Protein AF-A0A7X8PT48-F1 (afdb_monomer_lite)

Secondary structure (DSSP, 8-state):
---HHHHHHHHHHHHHHHHHHHHHHHTTB-TTS-B--TTS-TTTTTTHHHHHHHHT-HHHHHHHHHHHHHHTB-TTS-B--SS-TT-TTTTT-HHHHHHHHHHHHHTT-HHHHHHHHHHHHHT--TT--

Radius of gyration: 17.09 Å; chains: 1; bounding box: 37×36×54 Å

Foldseek 3Di:
DDDPVRVVVVVVVVLVVLVVVLVVQCVQQDPQLQRADPPDFNLPCLQNLVSCVVNPNNVSSVSVLVCQLVPFADPQLFGCRHPDSPPPPPSLPLVSLVNNLVSCVVSVVCSNNVSSVNNSVVVQDPVRD

Sequence (129 aa):
MMNRAELKCKFEAGKQAIRKAVDFQLGFLGEDGSYIWDGYVSDAYHKQAYSWNLVGNNEEAHRLLTWIRDTRLRPDGSLILTDDPNDTVNNVDLYKHSWTCQGAHRLGRFDVSYPIYQFIKTCERPCGG

pLDDT: mean 93.63, std 5.88, range [73.69, 98.62]

Structure (mmCIF, N/CA/C/O backbone):
data_AF-A0A7X8PT48-F1
#
_entry.id   AF-A0A7X8PT48-F1
#
loop_
_atom_site.group_PDB
_atom_site.id
_atom_site.type_symbol
_atom_site.label_atom_id
_atom_site.label_alt_id
_atom_site.label_comp_id
_atom_site.label_asym_id
_atom_site.label_entity_id
_atom_site.label_seq_id
_atom_site.pdbx_PDB_ins_code
_atom_site.Cartn_x
_atom_site.Cartn_y
_atom_site.Cartn_z
_atom_site.occupancy
_atom_site.B_iso_or_equiv
_atom_site.auth_seq_id
_atom_site.auth_comp_id
_atom_site.auth_asym_id
_atom_site.auth_atom_id
_atom_site.pdbx_PDB_model_num
ATOM 1 N N . MET A 1 1 ? -4.945 0.772 40.389 1.00 79.94 1 MET A N 1
ATOM 2 C CA . MET A 1 1 ? -5.530 -0.126 39.367 1.00 79.94 1 MET A CA 1
ATOM 3 C C . MET A 1 1 ? -6.656 0.653 38.696 1.00 79.94 1 MET A C 1
ATOM 5 O O . MET A 1 1 ? -7.456 1.212 39.434 1.00 79.94 1 MET A O 1
ATOM 9 N N . MET A 1 2 ? -6.675 0.797 37.365 1.00 86.88 2 MET A N 1
ATOM 10 C CA . MET A 1 2 ? -7.737 1.563 36.683 1.00 86.88 2 MET A CA 1
ATOM 11 C C . MET A 1 2 ? -9.085 0.846 36.791 1.00 86.88 2 MET A C 1
ATOM 13 O O . MET A 1 2 ? -9.145 -0.377 36.645 1.00 86.88 2 MET A O 1
ATOM 17 N N . ASN A 1 3 ? -10.162 1.598 37.006 1.00 95.19 3 ASN A N 1
ATOM 18 C CA . ASN A 1 3 ? -11.509 1.036 37.059 1.00 95.19 3 ASN A CA 1
ATOM 19 C C . ASN A 1 3 ? -12.097 0.828 35.645 1.00 95.19 3 ASN A C 1
ATOM 21 O O . ASN A 1 3 ? -11.588 1.320 34.634 1.00 95.19 3 ASN A O 1
ATOM 25 N N . ARG A 1 4 ? -13.203 0.079 35.557 1.00 95.69 4 ARG A N 1
ATOM 26 C CA . ARG A 1 4 ? -13.831 -0.280 34.272 1.00 95.69 4 ARG A CA 1
ATOM 27 C C . ARG A 1 4 ? -14.295 0.938 33.462 1.00 95.69 4 ARG A C 1
ATOM 29 O O . ARG A 1 4 ? -14.264 0.883 32.234 1.00 95.69 4 ARG A O 1
ATOM 36 N N . ALA A 1 5 ? -14.746 2.007 34.117 1.00 95.25 5 ALA A N 1
ATOM 37 C CA . ALA A 1 5 ? -15.205 3.218 33.437 1.00 95.25 5 ALA A CA 1
ATOM 38 C C . ALA A 1 5 ? -14.024 4.003 32.844 1.00 95.25 5 ALA A C 1
ATOM 40 O O . ALA A 1 5 ? -14.080 4.410 31.684 1.00 95.25 5 ALA A O 1
ATOM 41 N N . GLU A 1 6 ? -12.924 4.118 33.589 1.00 95.56 6 GLU A N 1
ATOM 42 C CA . GLU A 1 6 ? -11.676 4.730 33.119 1.00 95.56 6 GLU A CA 1
ATOM 43 C C . GLU A 1 6 ? -11.099 3.984 31.911 1.00 95.56 6 GLU A C 1
ATOM 45 O O . GLU A 1 6 ? -10.704 4.612 30.929 1.00 95.56 6 GLU A O 1
ATOM 50 N N . LEU A 1 7 ? -11.099 2.645 31.943 1.00 96.38 7 LEU A N 1
ATOM 51 C CA . LEU A 1 7 ? -10.679 1.821 30.804 1.00 96.38 7 LEU A CA 1
ATOM 52 C C . LEU A 1 7 ? -11.532 2.097 29.561 1.00 96.38 7 LEU A C 1
ATOM 54 O O . LEU A 1 7 ? -10.982 2.333 28.487 1.00 96.38 7 LEU A O 1
ATOM 58 N N . LYS A 1 8 ? -12.864 2.117 29.700 1.00 96.69 8 LYS A N 1
ATOM 59 C CA . LYS A 1 8 ? -13.778 2.426 28.588 1.00 96.69 8 LYS A CA 1
ATOM 60 C C . LYS A 1 8 ? -13.506 3.807 27.990 1.00 96.69 8 LYS A C 1
ATOM 62 O O . LYS A 1 8 ? -13.415 3.919 26.773 1.00 96.69 8 LYS A O 1
ATOM 67 N N . CYS A 1 9 ? -13.331 4.827 28.830 1.00 97.19 9 CYS A N 1
ATOM 68 C CA . CYS A 1 9 ? -13.028 6.184 28.374 1.00 97.19 9 CYS A CA 1
ATOM 69 C C . CYS A 1 9 ? -11.727 6.229 27.554 1.00 97.19 9 CYS A C 1
ATOM 71 O O . CYS A 1 9 ? -11.710 6.771 26.450 1.00 97.19 9 CYS A O 1
ATOM 73 N N . LYS A 1 10 ? -10.658 5.572 28.031 1.00 96.25 10 LYS A N 1
ATOM 74 C CA . LYS A 1 10 ? -9.393 5.492 27.282 1.00 96.25 10 LYS A CA 1
ATOM 75 C C . LYS A 1 10 ? -9.529 4.738 25.958 1.00 96.25 10 LYS A C 1
ATOM 77 O O . LYS A 1 10 ? -8.928 5.159 24.973 1.00 96.25 10 LYS A O 1
ATOM 82 N N . PHE A 1 11 ? -10.316 3.661 25.906 1.00 96.31 11 PHE A N 1
ATOM 83 C CA . PHE A 1 11 ? -10.566 2.945 24.652 1.00 96.31 11 PHE A CA 1
ATOM 84 C C . PHE A 1 11 ? -11.304 3.808 23.627 1.00 96.31 11 PHE A C 1
ATOM 86 O O . PHE A 1 11 ? -10.918 3.818 22.460 1.00 96.31 11 PHE A O 1
ATOM 93 N N . GLU A 1 12 ? -12.326 4.555 24.044 1.00 96.75 12 GLU A N 1
ATOM 94 C CA . GLU A 1 12 ? -13.047 5.450 23.133 1.00 96.75 12 GLU A CA 1
ATOM 95 C C . GLU A 1 12 ? -12.168 6.610 22.653 1.00 96.75 12 GLU A C 1
ATOM 97 O O . GLU A 1 12 ? -12.135 6.888 21.454 1.00 96.75 12 GLU A O 1
ATOM 102 N N . ALA A 1 13 ? -11.365 7.209 23.538 1.00 96.88 13 ALA A N 1
ATOM 103 C CA . ALA A 1 13 ? -10.368 8.204 23.144 1.00 96.88 13 ALA A CA 1
ATOM 104 C C . ALA A 1 13 ? -9.358 7.637 22.127 1.00 96.88 13 ALA A C 1
ATOM 106 O O . ALA A 1 13 ? -9.040 8.293 21.135 1.00 96.88 13 ALA A O 1
ATOM 107 N N . GLY A 1 14 ? -8.903 6.394 22.318 1.00 96.62 14 GLY A N 1
ATOM 108 C CA . GLY A 1 14 ? -8.029 5.703 21.368 1.00 96.62 14 GLY A CA 1
ATOM 109 C C . GLY A 1 14 ? -8.677 5.509 19.995 1.00 96.62 14 GLY A C 1
ATOM 110 O O . GLY A 1 14 ? -8.060 5.819 18.978 1.00 96.62 14 GLY A O 1
ATOM 111 N N . LYS A 1 15 ? -9.942 5.071 19.944 1.00 94.94 15 LYS A N 1
ATOM 112 C CA . LYS A 1 15 ? -10.691 4.937 18.680 1.00 94.94 15 LYS A CA 1
ATOM 113 C C . LYS A 1 15 ? -10.849 6.276 17.959 1.00 94.94 15 LYS A C 1
ATOM 115 O O . LYS A 1 15 ? -10.711 6.327 16.739 1.00 94.94 15 LYS A O 1
ATOM 120 N N . GLN A 1 16 ? -11.132 7.350 18.695 1.00 96.19 16 GLN A N 1
ATOM 121 C CA . GLN A 1 16 ? -11.235 8.697 18.128 1.00 96.19 16 GLN A CA 1
ATOM 122 C C . GLN A 1 16 ? -9.894 9.179 17.568 1.00 96.19 16 GLN A C 1
ATOM 124 O O . GLN A 1 16 ? -9.858 9.720 16.466 1.00 96.19 16 GLN A O 1
ATOM 129 N N . ALA A 1 17 ? -8.791 8.938 18.281 1.00 97.06 17 ALA A N 1
ATOM 130 C CA . ALA A 1 17 ? -7.452 9.281 17.808 1.00 97.06 17 ALA A CA 1
ATOM 131 C C . ALA A 1 17 ? -7.076 8.511 16.531 1.00 97.06 17 ALA A C 1
ATOM 133 O O . ALA A 1 17 ? -6.556 9.110 15.593 1.00 97.06 17 ALA A O 1
ATOM 134 N N . ILE A 1 18 ? -7.392 7.212 16.471 1.00 95.81 18 ILE A N 1
ATOM 135 C CA . ILE A 1 18 ? -7.173 6.374 15.283 1.00 95.81 18 ILE A CA 1
ATOM 136 C C . ILE A 1 18 ? -7.956 6.915 14.082 1.00 95.81 18 ILE A C 1
ATOM 138 O O . ILE A 1 18 ? -7.374 7.096 13.017 1.00 95.81 18 ILE A O 1
ATOM 142 N N . ARG A 1 19 ? -9.248 7.224 14.258 1.00 95.00 19 ARG A N 1
ATOM 143 C CA . ARG A 1 19 ? -10.078 7.806 13.189 1.00 95.00 19 ARG A CA 1
ATOM 144 C C . ARG A 1 19 ? -9.513 9.133 12.703 1.00 95.00 19 ARG A C 1
ATOM 146 O O . ARG A 1 19 ? -9.250 9.272 11.521 1.00 95.00 19 ARG A O 1
ATOM 153 N N . LYS A 1 20 ? -9.190 10.042 13.627 1.00 96.25 20 LYS A N 1
ATOM 154 C CA . LYS A 1 20 ? -8.591 11.339 13.291 1.00 96.25 20 LYS A CA 1
ATOM 155 C C . LYS A 1 20 ? -7.287 11.197 12.496 1.00 96.25 20 LYS A C 1
ATOM 157 O O . LYS A 1 20 ? -7.027 12.002 11.608 1.00 96.25 20 LYS A O 1
ATOM 162 N N . ALA A 1 21 ? -6.460 10.203 12.820 1.00 95.38 21 ALA A N 1
ATOM 163 C CA . ALA A 1 21 ? -5.222 9.945 12.092 1.00 95.38 21 ALA A CA 1
ATOM 164 C C . ALA A 1 21 ? -5.484 9.456 10.659 1.00 95.38 21 ALA A C 1
ATOM 166 O O . ALA A 1 21 ? -4.802 9.907 9.742 1.00 95.38 21 ALA A O 1
ATOM 167 N N . VAL A 1 22 ? -6.470 8.576 10.460 1.00 95.75 22 VAL A N 1
ATOM 168 C CA . VAL A 1 22 ? -6.848 8.114 9.117 1.00 95.75 22 VAL A CA 1
ATOM 169 C C . VAL A 1 22 ? -7.518 9.225 8.316 1.00 95.75 22 VAL A C 1
ATOM 171 O O . VAL A 1 22 ? -7.135 9.428 7.172 1.00 95.75 22 VAL A O 1
ATOM 174 N N . ASP A 1 23 ? -8.412 10.012 8.913 1.00 95.00 23 ASP A N 1
ATOM 175 C CA . ASP A 1 23 ? -9.037 11.162 8.243 1.00 95.00 23 ASP A CA 1
ATOM 176 C C . ASP A 1 23 ? -7.979 12.167 7.760 1.00 95.00 23 ASP A C 1
ATOM 178 O O . ASP A 1 23 ? -8.054 12.678 6.644 1.00 95.00 23 ASP A O 1
ATOM 182 N N . PHE A 1 24 ? -6.945 12.411 8.575 1.00 93.62 24 PHE A N 1
ATOM 183 C CA . PHE A 1 24 ? -5.805 13.236 8.178 1.00 93.62 24 PHE A CA 1
ATOM 184 C C . PHE A 1 24 ? -5.044 12.636 6.988 1.00 93.62 24 PHE A C 1
ATOM 186 O O . PHE A 1 24 ? -4.726 13.362 6.054 1.00 93.62 24 PHE A O 1
ATOM 193 N N . GLN A 1 25 ? -4.772 11.327 6.999 1.00 93.44 25 GLN A N 1
ATOM 194 C CA . GLN A 1 25 ? -4.120 10.639 5.877 1.00 93.44 25 GLN A CA 1
ATOM 195 C C . GLN A 1 25 ? -4.968 10.737 4.605 1.00 93.44 25 GLN A C 1
ATOM 197 O O . GLN A 1 25 ? -4.461 11.118 3.557 1.00 93.44 25 GLN A O 1
ATOM 202 N N . LEU A 1 26 ? -6.268 10.458 4.690 1.00 94.12 26 LEU A N 1
ATOM 203 C CA . LEU A 1 26 ? -7.181 10.506 3.546 1.00 94.12 26 LEU A CA 1
ATOM 204 C C . LEU A 1 26 ? -7.277 11.897 2.911 1.00 94.12 26 LEU A C 1
ATOM 206 O O . LEU A 1 26 ? -7.540 11.989 1.717 1.00 94.12 26 LEU A O 1
ATOM 210 N N . GLY A 1 27 ? -6.982 12.964 3.659 1.00 92.94 27 GLY A N 1
ATOM 211 C CA . GLY A 1 27 ? -6.850 14.317 3.112 1.00 92.94 27 GLY A CA 1
ATOM 212 C C . GLY A 1 27 ? -5.770 14.473 2.030 1.00 92.94 27 GLY A C 1
ATOM 213 O O . GLY A 1 27 ? -5.802 15.459 1.300 1.00 92.94 27 GLY A O 1
ATOM 214 N N . PHE A 1 28 ? -4.847 13.514 1.897 1.00 92.00 28 PHE A N 1
ATOM 215 C CA . PHE A 1 28 ? -3.805 13.483 0.859 1.00 92.00 28 PHE A CA 1
ATOM 216 C C . PHE A 1 28 ? -4.096 12.489 -0.276 1.00 92.00 28 PHE A C 1
ATOM 218 O O . PHE A 1 28 ? -3.271 12.323 -1.174 1.00 92.00 28 PHE A O 1
ATOM 225 N N . LEU A 1 29 ? -5.239 11.797 -0.238 1.00 93.94 29 LEU A N 1
ATOM 226 C CA . LEU A 1 29 ? -5.657 10.907 -1.317 1.00 93.94 29 LEU A CA 1
ATOM 227 C C . LEU A 1 29 ? -6.289 11.731 -2.447 1.00 93.94 29 LEU A C 1
ATOM 229 O O . LEU A 1 29 ? -7.384 12.272 -2.298 1.00 93.94 29 LEU A O 1
ATOM 233 N N . GLY A 1 30 ? -5.614 11.784 -3.591 1.00 92.62 30 GLY A N 1
ATOM 234 C CA . GLY A 1 30 ? -6.121 12.382 -4.819 1.00 92.62 30 GLY A CA 1
ATOM 235 C C . GLY A 1 30 ? -7.337 11.641 -5.376 1.00 92.62 30 GLY A C 1
ATOM 236 O O . GLY A 1 30 ? -7.605 10.481 -5.050 1.00 92.62 30 GLY A O 1
ATOM 237 N N . GLU A 1 31 ? -8.097 12.305 -6.247 1.00 93.00 31 GLU A N 1
ATOM 238 C CA . GLU A 1 31 ? -9.302 11.737 -6.871 1.00 93.00 31 GLU A CA 1
ATOM 239 C C . GLU A 1 31 ? -9.002 10.469 -7.692 1.00 93.00 31 GLU A C 1
ATOM 241 O O . GLU A 1 31 ? -9.770 9.505 -7.657 1.00 93.00 31 GLU A O 1
ATOM 246 N N . ASP A 1 32 ? -7.835 10.407 -8.326 1.00 92.81 32 ASP A N 1
ATOM 247 C CA . ASP A 1 32 ? -7.334 9.261 -9.095 1.00 92.81 32 ASP A CA 1
ATOM 248 C C . ASP A 1 32 ? -6.763 8.124 -8.224 1.00 92.81 32 ASP A C 1
ATOM 250 O O . ASP A 1 32 ? -6.371 7.078 -8.739 1.00 92.81 32 ASP A O 1
ATOM 254 N N . GLY A 1 33 ? -6.731 8.302 -6.900 1.00 94.06 33 GLY A N 1
ATOM 255 C CA . GLY A 1 33 ? -6.114 7.365 -5.965 1.00 94.06 33 GLY A CA 1
ATOM 256 C C . GLY A 1 33 ? -4.625 7.614 -5.728 1.00 94.06 33 GLY A C 1
ATOM 257 O O . GLY A 1 33 ? -4.017 6.878 -4.948 1.00 94.06 33 GLY A O 1
ATOM 258 N N . SER A 1 34 ? -4.037 8.639 -6.352 1.00 91.94 34 SER A N 1
ATOM 259 C CA . SER A 1 34 ? -2.681 9.069 -6.025 1.00 91.94 34 SER A CA 1
ATOM 260 C C . SER A 1 34 ? -2.583 9.476 -4.562 1.00 91.94 34 SER A C 1
ATOM 262 O O . SER A 1 34 ? -3.503 10.047 -3.984 1.00 91.94 34 SER A O 1
ATOM 264 N N . TYR A 1 35 ? -1.457 9.159 -3.939 1.00 88.06 35 TYR A N 1
ATOM 265 C CA . TYR A 1 35 ? -1.165 9.607 -2.586 1.00 88.06 35 TYR A CA 1
ATOM 266 C C . TYR A 1 35 ? 0.173 10.323 -2.612 1.00 88.06 35 TYR A C 1
ATOM 268 O O . TYR A 1 35 ? 1.234 9.705 -2.505 1.00 88.06 35 TYR A O 1
ATOM 276 N N . ILE A 1 36 ? 0.100 11.630 -2.837 1.00 76.62 36 ILE A N 1
ATOM 277 C CA . ILE A 1 36 ? 1.251 12.519 -2.927 1.00 76.62 36 ILE A CA 1
ATOM 278 C C . ILE A 1 36 ? 1.075 13.551 -1.826 1.00 76.62 36 ILE A C 1
ATOM 280 O O . ILE A 1 36 ? 0.102 14.299 -1.797 1.00 76.62 36 ILE A O 1
ATOM 284 N N . TRP A 1 37 ? 2.012 13.551 -0.887 1.00 75.69 37 TRP A N 1
ATOM 285 C CA . TRP A 1 37 ? 2.041 14.533 0.179 1.00 75.69 37 TRP A CA 1
ATOM 286 C C . TRP A 1 37 ? 3.108 15.568 -0.163 1.00 75.69 37 TRP A C 1
ATOM 288 O O . TRP A 1 37 ? 4.297 15.329 0.043 1.00 75.69 37 TRP A O 1
ATOM 298 N N . ASP A 1 38 ? 2.679 16.710 -0.703 1.00 73.69 38 ASP A N 1
ATOM 299 C CA . ASP A 1 38 ? 3.581 17.807 -1.060 1.00 73.69 38 ASP A CA 1
ATOM 300 C C . ASP A 1 38 ? 4.460 18.208 0.137 1.00 73.69 38 ASP A C 1
ATOM 302 O O . ASP A 1 38 ? 3.973 18.477 1.240 1.00 73.69 38 ASP A O 1
ATOM 306 N N . GLY A 1 39 ? 5.778 18.223 -0.083 1.00 74.00 39 GLY A N 1
ATOM 307 C CA . GLY A 1 39 ? 6.785 18.486 0.952 1.00 74.00 39 GLY A CA 1
ATOM 308 C C . GLY A 1 39 ? 7.238 17.259 1.757 1.00 74.00 39 GLY A C 1
ATOM 309 O O . GLY A 1 39 ? 8.053 17.413 2.667 1.00 74.00 39 GLY A O 1
ATOM 310 N N . TYR A 1 40 ? 6.753 16.059 1.430 1.00 74.69 40 TYR A N 1
ATOM 311 C CA . TYR A 1 40 ? 7.148 14.786 2.043 1.00 74.69 40 TYR A CA 1
ATOM 312 C C . TYR A 1 40 ? 7.688 13.796 1.001 1.00 74.69 40 TYR A C 1
ATOM 314 O O . TYR A 1 40 ? 7.697 14.057 -0.198 1.00 74.69 40 TYR A O 1
ATOM 322 N N . VAL A 1 41 ? 8.181 12.649 1.479 1.00 76.88 41 VAL A N 1
ATOM 323 C CA . VAL A 1 41 ? 8.725 11.576 0.634 1.00 76.88 41 VAL A CA 1
ATOM 324 C C . VAL A 1 41 ? 7.649 10.986 -0.287 1.00 76.88 41 VAL A C 1
ATOM 326 O O . VAL A 1 41 ? 6.530 10.710 0.153 1.00 76.88 41 VAL A O 1
ATOM 329 N N . SER A 1 42 ? 7.982 10.760 -1.560 1.00 78.31 42 SER A N 1
ATOM 330 C CA . SER A 1 42 ? 7.022 10.309 -2.578 1.00 78.31 42 SER A CA 1
ATOM 331 C C . SER A 1 42 ? 6.528 8.869 -2.409 1.00 78.31 42 SER A C 1
ATOM 333 O O . SER A 1 42 ? 5.521 8.483 -3.002 1.00 78.31 42 SER A O 1
ATOM 335 N N . ASP A 1 43 ? 7.157 8.094 -1.524 1.00 78.50 43 ASP A N 1
ATOM 336 C CA . ASP A 1 43 ? 6.725 6.757 -1.107 1.00 78.50 43 ASP A CA 1
ATOM 337 C C . ASP A 1 43 ? 5.862 6.726 0.164 1.00 78.50 43 ASP A C 1
ATOM 339 O O . ASP A 1 43 ? 5.594 5.645 0.704 1.00 78.50 43 ASP A O 1
ATOM 343 N N . ALA A 1 44 ? 5.386 7.872 0.665 1.00 85.12 44 ALA A N 1
ATOM 344 C CA . ALA A 1 44 ? 4.597 7.950 1.903 1.00 85.12 44 ALA A CA 1
ATOM 345 C C . ALA A 1 44 ? 3.291 7.114 1.890 1.00 85.12 44 ALA A C 1
ATOM 347 O O . ALA A 1 44 ? 2.624 6.968 2.921 1.00 85.12 44 ALA A O 1
ATOM 348 N N . TYR A 1 45 ? 2.941 6.519 0.748 1.00 90.81 45 TYR A N 1
ATOM 349 C CA . TYR A 1 45 ? 1.796 5.640 0.548 1.00 90.81 45 TYR A CA 1
ATOM 350 C C . TYR A 1 45 ? 1.959 4.209 1.106 1.00 90.81 45 TYR A C 1
ATOM 352 O O . TYR A 1 45 ? 0.957 3.527 1.326 1.00 90.81 45 TYR A O 1
ATOM 360 N N . HIS A 1 46 ? 3.183 3.728 1.367 1.00 93.75 46 HIS A N 1
ATOM 361 C CA . HIS A 1 46 ? 3.462 2.289 1.562 1.00 93.75 46 HIS A CA 1
ATOM 362 C C . HIS A 1 46 ? 2.721 1.607 2.733 1.00 93.75 46 HIS A C 1
ATOM 364 O O . HIS A 1 46 ? 2.530 0.394 2.711 1.00 93.75 46 HIS A O 1
ATOM 370 N N . LYS A 1 47 ? 2.272 2.352 3.754 1.00 94.94 47 LYS A N 1
ATOM 371 C CA . LYS A 1 47 ? 1.486 1.811 4.890 1.00 94.94 47 LYS A CA 1
ATOM 372 C C . LYS A 1 47 ? -0.015 2.067 4.791 1.00 94.94 47 LYS A C 1
ATOM 374 O O . LYS A 1 47 ? -0.776 1.481 5.561 1.00 94.94 47 LYS A O 1
ATOM 379 N N . GLN A 1 48 ? -0.431 2.936 3.876 1.00 95.56 48 GLN A N 1
ATOM 380 C CA . GLN A 1 48 ? -1.757 3.546 3.903 1.00 95.56 48 GLN A CA 1
ATOM 381 C C . GLN A 1 48 ? -2.863 2.529 3.619 1.00 95.56 48 GLN A C 1
ATOM 383 O O . GLN A 1 48 ? -3.830 2.435 4.365 1.00 95.56 48 GLN A O 1
ATOM 388 N N . ALA A 1 49 ? -2.672 1.659 2.620 1.00 97.19 49 ALA A N 1
ATOM 389 C CA . ALA A 1 49 ? -3.646 0.609 2.320 1.00 97.19 49 ALA A CA 1
ATOM 390 C C . ALA A 1 49 ? -3.921 -0.303 3.534 1.00 97.19 49 ALA A C 1
ATOM 392 O O . ALA A 1 49 ? -5.060 -0.703 3.771 1.00 97.19 49 ALA A O 1
ATOM 393 N N . TYR A 1 50 ? -2.890 -0.602 4.335 1.00 97.12 50 TYR A N 1
ATOM 394 C CA . TYR A 1 50 ? -3.048 -1.392 5.555 1.00 97.12 50 TYR A CA 1
ATOM 395 C C . TYR A 1 50 ? -3.740 -0.595 6.670 1.00 97.12 50 TYR A C 1
ATOM 397 O O . TYR A 1 50 ? -4.686 -1.102 7.274 1.00 97.12 50 TYR A O 1
ATOM 405 N N . SER A 1 51 ? -3.311 0.645 6.946 1.00 96.12 51 SER A N 1
ATOM 406 C CA . SER A 1 51 ? -3.906 1.469 8.012 1.00 96.12 51 SER A CA 1
ATOM 407 C C . SER A 1 51 ? -5.377 1.788 7.750 1.00 96.12 51 SER A C 1
ATOM 409 O O . SER A 1 51 ? -6.189 1.684 8.6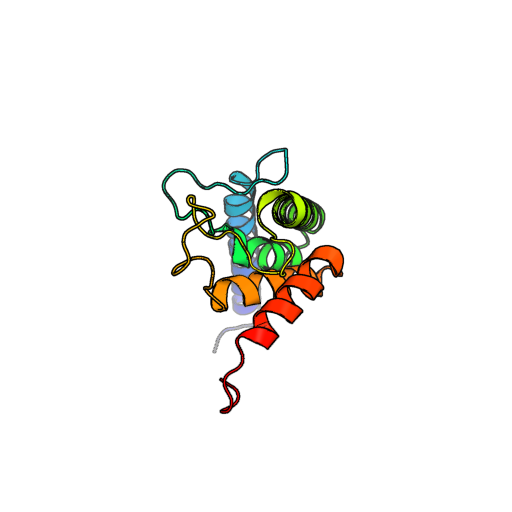69 1.00 96.12 51 SER A O 1
ATOM 411 N N . TRP A 1 52 ? -5.741 2.110 6.511 1.00 97.56 52 TRP A N 1
ATOM 412 C CA . TRP A 1 52 ? -7.114 2.443 6.125 1.00 97.56 52 TRP A CA 1
ATOM 413 C C . TRP A 1 52 ? -8.035 1.227 6.207 1.00 97.56 52 TRP A C 1
ATOM 415 O O . TRP A 1 52 ? -9.133 1.310 6.760 1.00 97.56 52 TRP A O 1
ATOM 425 N N . ASN A 1 53 ? -7.559 0.054 5.776 1.00 95.81 53 ASN A N 1
ATOM 426 C CA . ASN A 1 53 ? -8.323 -1.182 5.916 1.00 95.81 53 ASN A CA 1
ATOM 427 C C . ASN A 1 53 ? -8.621 -1.540 7.384 1.00 95.81 53 ASN A C 1
ATOM 429 O O . ASN A 1 53 ? -9.704 -2.044 7.680 1.00 95.81 53 ASN A O 1
ATOM 433 N N . LEU A 1 54 ? -7.702 -1.271 8.321 1.00 93.94 54 LEU A N 1
ATOM 434 C CA . LEU A 1 54 ? -7.918 -1.571 9.746 1.00 93.94 54 LEU A CA 1
ATOM 435 C C . LEU A 1 54 ? -9.090 -0.799 10.367 1.00 93.94 54 LEU A C 1
ATOM 437 O O . LEU A 1 54 ? -9.626 -1.241 11.385 1.00 93.94 54 LEU A O 1
ATOM 441 N N . VAL A 1 55 ? -9.487 0.328 9.776 1.00 94.88 55 VAL A N 1
ATOM 442 C CA . VAL A 1 55 ? -10.585 1.170 10.274 1.00 94.88 55 VAL A CA 1
ATOM 443 C C . VAL A 1 55 ? -11.834 1.136 9.389 1.00 94.88 55 VAL A C 1
ATOM 445 O O . VAL A 1 55 ? -12.833 1.758 9.743 1.00 94.88 55 VAL A O 1
ATOM 448 N N . GLY A 1 56 ? -11.812 0.367 8.295 1.00 96.12 56 GLY A N 1
ATOM 449 C CA . GLY A 1 56 ? -12.955 0.157 7.400 1.00 96.12 56 GLY A CA 1
ATOM 450 C C . GLY A 1 56 ? -12.962 0.997 6.119 1.00 96.12 56 GLY A C 1
ATOM 451 O O . GLY A 1 56 ? -13.886 0.840 5.325 1.00 96.12 56 GLY A O 1
ATOM 452 N N . ASN A 1 57 ? -11.942 1.823 5.870 1.00 97.88 57 ASN A N 1
ATOM 453 C CA . ASN A 1 57 ? -11.791 2.631 4.650 1.00 97.88 57 ASN A CA 1
ATOM 454 C C . ASN A 1 57 ? -11.242 1.789 3.483 1.00 97.88 57 ASN A C 1
ATOM 456 O O . ASN A 1 57 ? -10.127 1.980 2.992 1.00 97.88 57 ASN A O 1
ATOM 460 N N . ASN A 1 58 ? -12.006 0.764 3.098 1.00 97.56 58 ASN A N 1
ATOM 461 C CA . ASN A 1 58 ? -11.589 -0.206 2.087 1.00 97.56 58 ASN A CA 1
ATOM 462 C C . ASN A 1 58 ? -11.617 0.378 0.675 1.00 97.56 58 ASN A C 1
ATOM 464 O O . ASN A 1 58 ? -10.747 0.049 -0.127 1.00 97.56 58 ASN A O 1
ATOM 468 N N . GLU A 1 59 ? -12.595 1.225 0.357 1.00 97.44 59 GLU A N 1
ATOM 469 C CA . GLU A 1 59 ? -12.736 1.810 -0.981 1.00 97.44 59 GLU A CA 1
ATOM 470 C C . GLU A 1 59 ? -11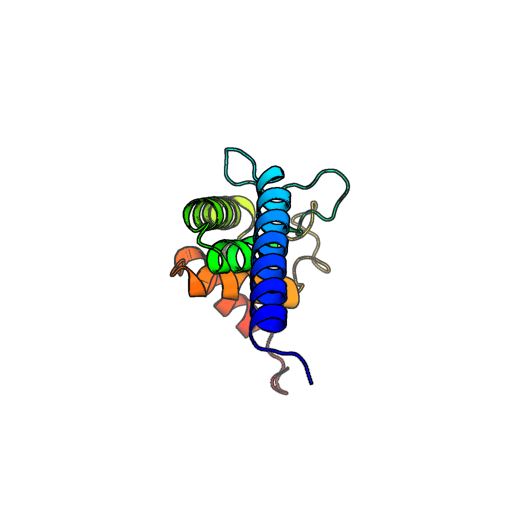.539 2.701 -1.317 1.00 97.44 59 GLU A C 1
ATOM 472 O O . GLU A 1 59 ? -10.932 2.571 -2.381 1.00 97.44 59 GLU A O 1
ATOM 477 N N . GLU A 1 60 ? -11.133 3.541 -0.372 1.00 98.06 60 GLU A N 1
ATOM 478 C CA . GLU A 1 60 ? -9.967 4.412 -0.472 1.00 98.06 60 GLU A CA 1
ATOM 479 C C . GLU A 1 60 ? -8.679 3.596 -0.585 1.00 98.06 60 GLU A C 1
ATOM 481 O O . GLU A 1 60 ? -7.832 3.878 -1.434 1.00 98.06 60 GLU A O 1
ATOM 486 N N . ALA A 1 61 ? -8.560 2.520 0.197 1.00 98.25 61 ALA A N 1
ATOM 487 C CA . ALA A 1 61 ? -7.424 1.612 0.097 1.00 98.25 61 ALA A CA 1
ATOM 488 C C . ALA A 1 61 ? -7.367 0.906 -1.268 1.00 98.25 61 ALA A C 1
ATOM 490 O O . ALA A 1 61 ? -6.290 0.772 -1.850 1.00 98.25 61 ALA A O 1
ATOM 491 N N . HIS A 1 62 ? -8.508 0.490 -1.823 1.00 98.31 62 HIS A N 1
ATOM 492 C CA . HIS A 1 62 ? -8.567 -0.092 -3.162 1.00 98.31 62 HIS A CA 1
ATOM 493 C C . HIS A 1 62 ? -8.215 0.925 -4.252 1.00 98.31 62 HIS A C 1
ATOM 495 O O . HIS A 1 62 ? -7.500 0.554 -5.185 1.00 98.31 62 HIS A O 1
ATOM 501 N N . ARG A 1 63 ? -8.660 2.182 -4.134 1.00 97.94 63 ARG A N 1
ATOM 502 C CA . ARG A 1 63 ? -8.281 3.270 -5.054 1.00 97.94 63 ARG A CA 1
ATOM 503 C C . ARG A 1 63 ? -6.774 3.499 -5.048 1.00 97.94 63 ARG A C 1
ATOM 505 O O . ARG A 1 63 ? -6.164 3.468 -6.114 1.00 97.94 63 ARG A O 1
ATOM 512 N N . LEU A 1 64 ? -6.165 3.598 -3.867 1.00 97.94 64 LEU A N 1
ATOM 513 C CA . LEU A 1 64 ? -4.712 3.700 -3.742 1.00 97.94 64 LEU A CA 1
ATOM 514 C C . LEU A 1 64 ? -3.992 2.514 -4.394 1.00 97.94 64 LEU A C 1
ATOM 516 O O . LEU A 1 64 ? -3.053 2.698 -5.161 1.00 97.94 64 LEU A O 1
ATOM 520 N N . LEU A 1 65 ? -4.426 1.284 -4.116 1.00 98.44 65 LEU A N 1
ATOM 521 C CA . LEU A 1 65 ? -3.789 0.089 -4.679 1.00 98.44 65 LEU A CA 1
ATOM 522 C C . LEU A 1 65 ? -3.928 0.007 -6.204 1.00 98.44 65 LEU A C 1
ATOM 524 O O . LEU A 1 65 ? -3.031 -0.502 -6.871 1.00 98.44 65 LEU A O 1
ATOM 528 N N . THR A 1 66 ? -5.022 0.521 -6.765 1.00 98.50 66 THR A N 1
ATOM 529 C CA . THR A 1 66 ? -5.184 0.673 -8.217 1.00 98.50 66 THR A CA 1
ATOM 530 C C . THR A 1 66 ? -4.176 1.669 -8.779 1.00 98.50 66 THR A C 1
ATOM 532 O O . THR A 1 66 ? -3.468 1.330 -9.722 1.00 98.50 66 THR A O 1
ATOM 535 N N . TRP A 1 67 ? -4.015 2.834 -8.150 1.00 97.62 67 TRP A N 1
ATOM 536 C CA . TRP A 1 67 ? -2.992 3.796 -8.559 1.00 97.62 67 TRP A CA 1
ATOM 537 C C . TRP A 1 67 ? -1.569 3.224 -8.452 1.00 97.62 67 TRP A C 1
ATOM 539 O O . TRP A 1 67 ? -0.778 3.374 -9.383 1.00 97.62 67 TRP A O 1
ATOM 549 N N . ILE A 1 68 ? -1.243 2.507 -7.367 1.00 97.06 68 ILE A N 1
ATOM 550 C CA . ILE A 1 68 ? 0.059 1.835 -7.201 1.00 97.06 68 ILE A CA 1
ATOM 551 C C . ILE A 1 68 ? 0.297 0.846 -8.343 1.00 97.06 68 ILE A C 1
ATOM 553 O O . ILE A 1 68 ? 1.365 0.873 -8.950 1.00 97.06 68 ILE A O 1
ATOM 557 N N . ARG A 1 69 ? -0.686 -0.003 -8.659 1.00 98.00 69 ARG A N 1
ATOM 558 C CA . ARG A 1 69 ? -0.593 -0.963 -9.767 1.00 98.00 69 ARG A CA 1
ATOM 559 C C . ARG A 1 69 ? -0.291 -0.267 -11.091 1.00 98.00 69 ARG A C 1
ATOM 561 O O . ARG A 1 69 ? 0.568 -0.726 -11.832 1.00 98.00 69 ARG A O 1
ATOM 568 N N . ASP A 1 70 ? -1.007 0.816 -11.372 1.00 97.25 70 ASP A N 1
ATOM 569 C CA . ASP A 1 70 ? -0.997 1.450 -12.690 1.00 97.25 70 ASP A CA 1
ATOM 570 C C . ASP A 1 70 ? 0.206 2.383 -12.892 1.00 97.25 70 ASP A C 1
ATOM 572 O O . ASP A 1 70 ? 0.595 2.638 -14.030 1.00 97.25 70 ASP A O 1
ATOM 576 N N . THR A 1 71 ? 0.807 2.891 -11.809 1.00 94.56 71 THR A N 1
ATOM 577 C CA . THR A 1 71 ? 1.828 3.953 -11.895 1.00 94.56 71 THR A CA 1
ATOM 578 C C . THR A 1 71 ? 3.135 3.651 -11.172 1.00 94.56 71 THR A C 1
ATOM 580 O O . THR A 1 71 ? 4.164 4.238 -11.512 1.00 94.56 71 THR A O 1
ATOM 583 N N . ARG A 1 72 ? 3.124 2.769 -10.165 1.00 94.94 72 ARG A N 1
ATOM 584 C CA . ARG A 1 72 ? 4.285 2.508 -9.299 1.00 94.94 72 ARG A CA 1
ATOM 585 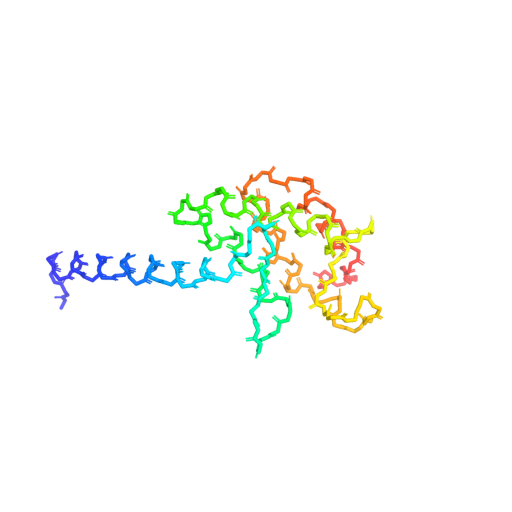C C . ARG A 1 72 ? 4.800 1.080 -9.375 1.00 94.94 72 ARG A C 1
ATOM 587 O O . ARG A 1 72 ? 5.952 0.862 -9.024 1.00 94.94 72 ARG A O 1
ATOM 594 N N . LEU A 1 73 ? 3.999 0.119 -9.818 1.00 96.62 73 LEU A N 1
ATOM 595 C CA . LEU A 1 73 ? 4.410 -1.275 -9.925 1.00 96.62 73 LEU A CA 1
ATOM 596 C C . LEU A 1 73 ? 5.080 -1.542 -11.276 1.00 96.62 73 LEU A C 1
ATOM 598 O O . LEU A 1 73 ? 4.480 -1.351 -12.333 1.00 96.62 73 LEU A O 1
ATOM 602 N N . ARG A 1 74 ? 6.328 -2.008 -11.246 1.00 96.44 74 ARG A N 1
ATOM 603 C CA . ARG A 1 74 ? 7.054 -2.430 -12.447 1.00 96.44 74 ARG A CA 1
ATOM 604 C C . ARG A 1 74 ? 6.662 -3.854 -12.864 1.00 96.44 74 ARG A C 1
ATOM 606 O O . ARG A 1 74 ? 6.199 -4.635 -12.029 1.00 96.44 74 ARG A O 1
ATOM 613 N N . PRO A 1 75 ? 6.905 -4.240 -14.133 1.00 95.75 75 PRO A N 1
ATOM 614 C CA . PRO A 1 75 ? 6.637 -5.599 -14.610 1.00 95.75 75 PRO A CA 1
ATOM 615 C C . PRO A 1 75 ? 7.368 -6.710 -13.838 1.00 95.75 75 PRO A C 1
ATOM 617 O O . PRO A 1 75 ? 6.880 -7.835 -13.795 1.00 95.75 75 PRO A O 1
ATOM 620 N N . ASP A 1 76 ? 8.518 -6.407 -13.229 1.00 95.31 76 ASP A N 1
ATOM 621 C CA . ASP A 1 76 ? 9.289 -7.347 -12.401 1.00 95.31 76 ASP A CA 1
ATOM 622 C C . ASP A 1 76 ? 8.778 -7.459 -10.951 1.00 95.31 76 ASP A C 1
ATOM 624 O O . ASP A 1 76 ? 9.311 -8.242 -10.167 1.00 95.31 76 ASP A O 1
ATOM 628 N N . GLY A 1 77 ? 7.740 -6.697 -10.593 1.00 96.94 77 GLY A N 1
ATOM 629 C CA . GLY A 1 77 ? 7.152 -6.659 -9.257 1.00 96.94 77 GLY A CA 1
ATOM 630 C C . GLY A 1 77 ? 7.780 -5.635 -8.308 1.00 96.94 77 GLY A C 1
ATOM 631 O O . GLY A 1 77 ? 7.249 -5.437 -7.213 1.00 96.94 77 GLY A O 1
ATOM 632 N N . SER A 1 78 ? 8.865 -4.960 -8.697 1.00 96.44 78 SER A N 1
ATOM 633 C CA . SER A 1 78 ? 9.452 -3.881 -7.894 1.00 96.44 78 SER A CA 1
ATOM 634 C C . SER A 1 78 ? 8.591 -2.614 -7.930 1.00 96.44 78 SER A C 1
ATOM 636 O O . SER A 1 78 ? 7.845 -2.361 -8.878 1.00 96.44 78 SER A O 1
ATOM 638 N N . LEU A 1 79 ? 8.699 -1.787 -6.894 1.00 95.75 79 LEU A N 1
ATOM 639 C CA . LEU A 1 79 ? 7.997 -0.516 -6.761 1.00 95.75 79 LEU A CA 1
ATOM 640 C C . LEU A 1 79 ? 8.894 0.658 -7.162 1.00 95.75 79 LEU A C 1
ATOM 642 O O . LEU A 1 79 ? 10.096 0.690 -6.892 1.00 95.75 79 LEU A O 1
ATOM 646 N N . ILE A 1 80 ? 8.287 1.664 -7.780 1.00 94.62 80 ILE A N 1
ATOM 647 C CA . ILE A 1 80 ? 8.838 3.009 -7.928 1.00 94.62 80 ILE A CA 1
ATOM 648 C C . ILE A 1 80 ? 8.518 3.765 -6.632 1.00 94.62 80 ILE A C 1
ATOM 650 O O . ILE A 1 80 ? 7.363 4.100 -6.359 1.00 94.62 80 ILE A O 1
ATOM 654 N N . LEU A 1 81 ? 9.544 3.984 -5.817 1.00 91.88 81 LEU A N 1
ATOM 655 C CA . LEU A 1 81 ? 9.474 4.577 -4.481 1.00 91.88 81 LEU A CA 1
ATOM 656 C C . LEU A 1 81 ? 9.999 6.020 -4.448 1.00 91.88 81 LEU A C 1
ATOM 658 O O . LEU A 1 81 ? 9.744 6.740 -3.491 1.00 91.88 81 LEU A O 1
ATOM 662 N N . THR A 1 82 ? 10.715 6.460 -5.479 1.00 88.69 82 THR A N 1
ATOM 663 C CA . THR A 1 82 ? 11.198 7.840 -5.590 1.00 88.69 82 THR A CA 1
ATOM 664 C C . THR A 1 82 ? 10.646 8.528 -6.834 1.00 88.69 82 THR A C 1
ATOM 666 O O . THR A 1 82 ? 10.004 7.908 -7.687 1.00 88.69 82 THR A O 1
ATOM 669 N N . ASP A 1 83 ? 10.902 9.832 -6.941 1.00 85.81 83 ASP A N 1
ATOM 670 C CA . ASP A 1 83 ? 10.528 10.620 -8.120 1.00 85.81 83 ASP A CA 1
ATOM 671 C C . ASP A 1 83 ? 11.359 10.246 -9.355 1.00 85.81 83 ASP A C 1
ATOM 673 O O . ASP A 1 83 ? 10.907 10.450 -10.481 1.00 85.81 83 ASP A O 1
ATOM 677 N N . ASP A 1 84 ? 12.545 9.659 -9.152 1.00 89.06 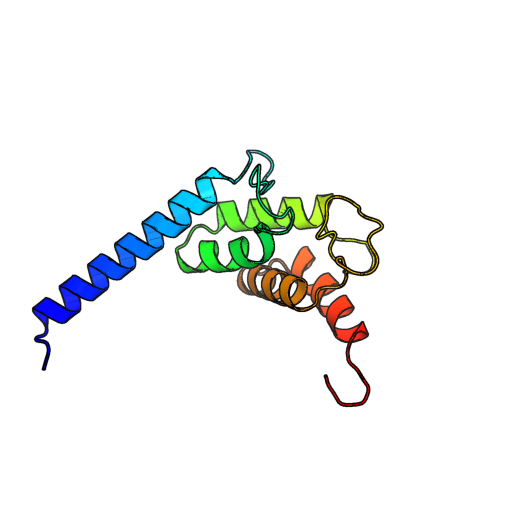84 ASP A N 1
ATOM 678 C CA . ASP A 1 84 ? 13.346 9.077 -10.223 1.00 89.06 84 ASP A CA 1
ATOM 679 C C . ASP A 1 84 ? 13.041 7.571 -10.359 1.00 89.06 84 ASP A C 1
ATOM 681 O O . ASP A 1 84 ? 13.520 6.748 -9.567 1.00 89.06 84 ASP A O 1
ATOM 685 N N . PRO A 1 85 ? 12.294 7.154 -11.397 1.00 88.62 85 PRO A N 1
ATOM 686 C CA . PRO A 1 85 ? 12.002 5.743 -11.623 1.00 88.62 85 PRO A CA 1
ATOM 687 C C . PRO A 1 85 ? 13.254 4.906 -11.921 1.00 88.62 85 PRO A C 1
ATOM 689 O O . PRO A 1 85 ? 13.157 3.677 -11.900 1.00 88.62 85 PRO A O 1
ATOM 692 N N . ASN A 1 86 ? 14.410 5.524 -12.177 1.00 91.19 86 ASN A N 1
ATOM 693 C CA . ASN A 1 86 ? 15.680 4.844 -12.420 1.00 91.19 86 ASN A CA 1
ATOM 694 C C . ASN A 1 86 ? 16.598 4.811 -11.188 1.00 91.19 86 ASN A C 1
ATOM 696 O O . ASN A 1 86 ? 17.711 4.292 -11.283 1.00 91.19 86 ASN A O 1
ATOM 700 N N . ASP A 1 87 ? 16.154 5.310 -10.029 1.00 90.25 87 ASP A N 1
ATOM 701 C CA . ASP A 1 87 ? 16.934 5.238 -8.793 1.00 90.25 87 ASP A CA 1
ATOM 702 C C . ASP A 1 87 ? 17.087 3.778 -8.342 1.00 90.25 87 ASP A C 1
ATOM 704 O O . ASP A 1 87 ? 16.184 3.181 -7.755 1.00 90.25 87 ASP A O 1
ATOM 708 N N . THR A 1 88 ? 18.239 3.186 -8.640 1.00 85.06 88 THR A N 1
ATOM 709 C CA . THR A 1 88 ? 18.536 1.776 -8.344 1.00 85.06 88 THR A CA 1
ATOM 710 C C . THR A 1 88 ? 18.816 1.500 -6.867 1.00 85.06 88 THR A C 1
ATOM 712 O O . THR A 1 88 ? 18.824 0.338 -6.464 1.00 85.06 88 THR A O 1
ATOM 715 N N . VAL A 1 89 ? 19.039 2.537 -6.054 1.00 85.00 89 VAL A N 1
ATOM 716 C CA . VAL A 1 89 ? 19.388 2.398 -4.634 1.00 85.00 89 VAL A CA 1
ATOM 717 C C . VAL A 1 89 ? 18.134 2.471 -3.773 1.00 85.00 89 VAL A C 1
ATOM 719 O O . VAL A 1 89 ? 17.929 1.625 -2.905 1.00 85.00 89 VAL A O 1
ATOM 722 N N . ASN A 1 90 ? 17.273 3.457 -4.017 1.00 85.56 90 ASN A N 1
ATOM 723 C CA . ASN A 1 90 ? 16.110 3.706 -3.166 1.00 85.56 90 ASN A CA 1
ATOM 724 C C . ASN A 1 90 ? 14.851 2.957 -3.629 1.00 85.56 90 ASN A C 1
ATOM 726 O O . ASN A 1 90 ? 13.988 2.658 -2.805 1.00 85.56 90 ASN A O 1
ATOM 730 N N . ASN A 1 91 ? 14.752 2.569 -4.909 1.00 88.50 91 ASN A N 1
ATOM 731 C CA . ASN A 1 91 ? 13.612 1.788 -5.415 1.00 88.50 91 ASN A CA 1
ATOM 732 C C . ASN A 1 91 ? 13.657 0.293 -5.050 1.00 88.50 91 ASN A C 1
ATOM 734 O O . ASN A 1 91 ? 12.782 -0.460 -5.464 1.00 88.50 91 ASN A O 1
ATOM 738 N N . VAL A 1 92 ? 14.640 -0.150 -4.262 1.00 87.38 92 VAL A N 1
ATOM 739 C CA . VAL A 1 92 ? 14.760 -1.539 -3.775 1.00 87.38 92 VAL A CA 1
ATOM 740 C C . VAL A 1 92 ? 14.552 -1.655 -2.260 1.00 87.38 92 VAL A C 1
ATOM 742 O O . VAL A 1 92 ? 14.924 -2.651 -1.643 1.00 87.38 92 VAL A O 1
ATOM 745 N N . ASP A 1 93 ? 13.941 -0.645 -1.635 1.00 93.00 93 ASP A N 1
ATOM 746 C CA . ASP A 1 93 ? 13.635 -0.647 -0.202 1.00 93.00 93 ASP A CA 1
ATOM 747 C C . ASP A 1 93 ? 12.588 -1.730 0.141 1.00 93.00 93 ASP A C 1
ATOM 749 O O . ASP A 1 93 ? 11.371 -1.541 0.012 1.00 93.00 93 ASP A O 1
ATOM 753 N N . LEU A 1 94 ? 13.073 -2.895 0.588 1.00 94.62 94 LEU A N 1
ATOM 754 C CA . LEU A 1 94 ? 12.252 -4.063 0.923 1.00 94.62 94 LEU A CA 1
ATOM 755 C C . LEU A 1 94 ? 11.251 -3.804 2.048 1.00 94.62 94 LEU A C 1
ATOM 757 O O . LEU A 1 94 ? 10.205 -4.456 2.093 1.00 94.62 94 LEU A O 1
ATOM 761 N N . TYR A 1 95 ? 11.521 -2.848 2.939 1.00 94.50 95 TYR A N 1
ATOM 762 C CA . TYR A 1 95 ? 10.584 -2.495 4.000 1.00 94.50 95 TYR A CA 1
ATOM 763 C C . TYR A 1 95 ? 9.300 -1.903 3.408 1.00 94.50 95 TYR A C 1
ATOM 765 O O . TYR A 1 95 ? 8.193 -2.313 3.773 1.00 94.50 95 TYR A O 1
ATOM 773 N N . LYS A 1 96 ? 9.432 -0.991 2.441 1.00 94.81 96 LYS A N 1
ATOM 774 C CA . LYS A 1 96 ? 8.287 -0.351 1.771 1.00 94.81 96 LYS A CA 1
ATOM 775 C C . LYS A 1 96 ? 7.527 -1.321 0.869 1.00 94.81 96 LYS A C 1
ATOM 777 O O . LYS A 1 96 ? 6.292 -1.311 0.866 1.00 94.81 96 LYS A O 1
ATOM 782 N N . HIS A 1 97 ? 8.239 -2.216 0.184 1.00 97.06 97 HIS A N 1
ATOM 783 C CA . HIS A 1 97 ? 7.619 -3.312 -0.567 1.00 97.06 97 HIS A CA 1
ATOM 784 C C . HIS A 1 97 ? 6.798 -4.217 0.350 1.00 97.06 97 HIS A C 1
ATOM 786 O O . HIS A 1 97 ? 5.641 -4.511 0.055 1.00 97.06 97 HIS A O 1
ATOM 792 N N . SER A 1 98 ? 7.362 -4.609 1.494 1.00 97.56 98 SER A N 1
ATOM 793 C CA . SER A 1 98 ? 6.709 -5.522 2.434 1.00 97.56 98 SER A CA 1
ATOM 794 C C . SER A 1 98 ? 5.421 -4.934 3.012 1.00 97.56 98 SER A C 1
ATOM 796 O O . SER A 1 98 ? 4.401 -5.621 3.043 1.00 97.56 98 SER A O 1
ATOM 798 N N . TRP A 1 99 ? 5.421 -3.652 3.397 1.00 97.94 99 TRP A N 1
ATOM 799 C CA . TRP A 1 99 ? 4.207 -2.979 3.878 1.00 97.94 99 TRP A CA 1
ATOM 800 C C . TRP A 1 99 ? 3.132 -2.850 2.799 1.00 97.94 99 TRP A C 1
ATOM 802 O O . TRP A 1 99 ? 1.961 -3.139 3.064 1.00 97.94 99 TRP A O 1
ATOM 812 N N . THR A 1 100 ? 3.530 -2.493 1.576 1.00 97.75 100 THR A N 1
ATOM 813 C CA . THR A 1 100 ? 2.603 -2.394 0.440 1.00 97.75 100 THR A CA 1
ATOM 814 C C . THR A 1 100 ? 1.999 -3.763 0.120 1.00 97.75 100 THR A C 1
ATOM 816 O O . THR A 1 100 ? 0.780 -3.893 -0.009 1.00 97.75 100 THR A O 1
ATOM 819 N N . CYS A 1 101 ? 2.835 -4.807 0.083 1.00 98.38 101 CYS A N 1
ATOM 820 C CA . CYS A 1 101 ? 2.417 -6.194 -0.097 1.00 98.38 101 CYS A CA 1
ATOM 821 C C . CYS A 1 101 ? 1.432 -6.625 0.992 1.00 98.38 101 CYS A C 1
ATOM 823 O O . CYS A 1 101 ? 0.372 -7.157 0.675 1.00 98.38 101 CYS A O 1
ATOM 825 N N . GLN A 1 102 ? 1.734 -6.361 2.265 1.00 98.31 102 GLN A N 1
ATOM 826 C CA . GLN A 1 102 ? 0.864 -6.719 3.385 1.00 98.31 102 GLN A CA 1
ATOM 827 C C . GLN A 1 102 ? -0.507 -6.031 3.299 1.00 98.31 102 GLN A C 1
ATOM 829 O O . GLN A 1 102 ? -1.533 -6.689 3.492 1.00 98.31 102 GLN A O 1
ATOM 834 N N . GLY A 1 103 ? -0.537 -4.731 2.988 1.00 98.12 103 GLY A N 1
ATOM 835 C CA . GLY A 1 103 ? -1.778 -3.978 2.794 1.00 98.12 103 GLY A CA 1
ATOM 836 C C . GLY A 1 103 ? -2.625 -4.548 1.657 1.00 98.12 103 GLY A C 1
ATOM 837 O O . GLY A 1 103 ? -3.803 -4.847 1.850 1.00 98.12 103 GLY A O 1
ATOM 838 N N . ALA A 1 104 ? -2.004 -4.779 0.500 1.00 98.50 104 ALA A N 1
ATOM 839 C CA . ALA A 1 104 ? -2.668 -5.359 -0.662 1.00 98.50 104 ALA A CA 1
ATOM 840 C C . ALA A 1 104 ? -3.192 -6.780 -0.397 1.00 98.50 104 ALA A C 1
ATOM 842 O O . ALA A 1 104 ? -4.342 -7.088 -0.716 1.00 98.50 104 ALA A O 1
ATOM 843 N N . HIS A 1 105 ? -2.385 -7.628 0.243 1.00 98.12 105 HIS A N 1
ATOM 844 C CA . HIS A 1 105 ? -2.731 -9.020 0.529 1.00 98.12 105 HIS A CA 1
ATOM 845 C C . HIS A 1 105 ? -3.934 -9.116 1.471 1.00 98.12 105 HIS A C 1
ATOM 847 O O . HIS A 1 105 ? -4.844 -9.911 1.246 1.00 98.12 105 HIS A O 1
ATOM 853 N N . ARG A 1 106 ? -3.981 -8.265 2.504 1.00 97.19 106 ARG A N 1
ATOM 854 C CA . ARG A 1 106 ? -5.100 -8.213 3.454 1.00 97.19 106 ARG A CA 1
ATOM 855 C C . ARG A 1 106 ? -6.429 -7.830 2.793 1.00 97.19 106 ARG A C 1
ATOM 857 O O . ARG A 1 106 ? -7.475 -8.294 3.237 1.00 97.19 106 ARG A O 1
ATOM 864 N N . LEU A 1 107 ? -6.379 -7.012 1.745 1.00 97.81 107 LEU A N 1
ATOM 865 C CA . LEU A 1 107 ? -7.533 -6.576 0.951 1.00 97.81 107 LEU A CA 1
ATOM 866 C C . LEU A 1 107 ? -7.859 -7.517 -0.225 1.00 97.81 107 LEU A C 1
ATOM 868 O O . LEU A 1 107 ? -8.744 -7.210 -1.019 1.00 97.81 107 LEU A O 1
ATOM 872 N N . GLY A 1 108 ? -7.140 -8.634 -0.385 1.00 98.12 108 GLY A N 1
ATOM 873 C CA . GLY A 1 108 ? -7.329 -9.558 -1.509 1.00 98.12 108 GLY A CA 1
ATOM 874 C C . GLY A 1 108 ? -6.900 -8.997 -2.871 1.00 98.12 108 GLY A C 1
ATOM 875 O O . GLY A 1 108 ? -7.257 -9.557 -3.907 1.00 98.12 108 GLY A O 1
ATOM 876 N N . ARG A 1 109 ? -6.124 -7.905 -2.902 1.00 98.31 109 ARG A N 1
ATOM 877 C CA . ARG A 1 109 ? -5.571 -7.300 -4.127 1.00 98.31 109 ARG A CA 1
ATOM 878 C C . ARG A 1 109 ? -4.330 -8.052 -4.592 1.00 98.31 109 ARG A C 1
ATOM 880 O O . ARG A 1 109 ? -3.218 -7.525 -4.594 1.00 98.31 109 ARG A O 1
ATOM 887 N N . PHE A 1 110 ? -4.527 -9.316 -4.962 1.00 98.56 110 PHE A N 1
ATOM 888 C CA . PHE A 1 110 ? -3.451 -10.199 -5.418 1.00 98.56 110 PHE A CA 1
ATOM 889 C C . PHE A 1 110 ? -2.829 -9.753 -6.743 1.00 98.56 110 PHE A C 1
ATOM 891 O O . PHE A 1 110 ? -1.667 -10.063 -6.987 1.00 98.56 110 PHE A O 1
ATOM 898 N N . ASP A 1 111 ? -3.555 -8.961 -7.535 1.00 98.50 111 ASP A N 1
ATOM 899 C CA . ASP A 1 111 ? -3.029 -8.249 -8.702 1.00 98.50 111 ASP A CA 1
ATOM 900 C C . ASP A 1 111 ? -1.873 -7.296 -8.348 1.00 98.50 111 ASP A C 1
ATOM 902 O O . ASP A 1 111 ? -1.034 -7.018 -9.197 1.00 98.50 111 ASP A O 1
ATOM 906 N N . VAL A 1 112 ? -1.796 -6.845 -7.091 1.00 98.62 112 VAL A N 1
ATOM 907 C CA . VAL A 1 112 ? -0.714 -5.996 -6.570 1.00 98.62 112 VAL A CA 1
ATOM 908 C C . VAL A 1 112 ? 0.213 -6.777 -5.644 1.00 98.62 112 VAL A C 1
ATOM 910 O O . VAL A 1 112 ? 1.431 -6.744 -5.807 1.00 98.62 112 VAL A O 1
ATOM 913 N N . SER A 1 113 ? -0.332 -7.509 -4.667 1.00 98.62 113 SER A N 1
ATOM 914 C CA . SER A 1 113 ? 0.498 -8.152 -3.643 1.00 98.62 113 SER A CA 1
ATOM 915 C C . SER A 1 113 ? 1.359 -9.284 -4.196 1.00 98.62 113 SER A C 1
ATOM 917 O O . SER A 1 113 ? 2.455 -9.505 -3.695 1.00 98.62 113 SER A O 1
ATOM 919 N N . TYR A 1 114 ? 0.869 -10.042 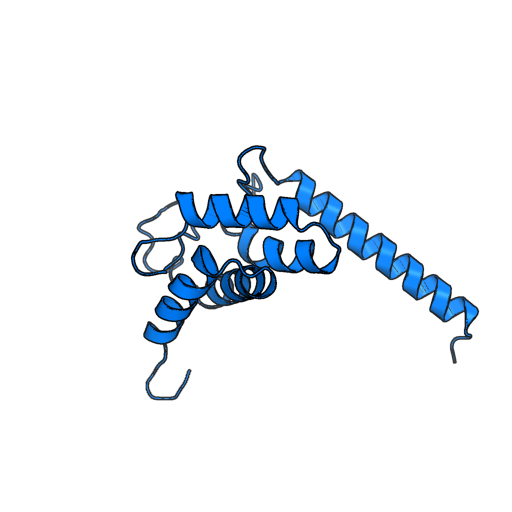-5.184 1.00 98.50 114 TYR A N 1
ATOM 920 C CA . TYR A 1 114 ? 1.585 -11.223 -5.666 1.00 98.50 114 TYR A CA 1
ATOM 921 C C . TYR A 1 114 ? 2.845 -10.869 -6.474 1.00 98.50 114 TYR A C 1
ATOM 923 O O . TYR A 1 114 ? 3.894 -11.427 -6.153 1.00 98.50 114 TYR A O 1
ATOM 931 N N . PRO A 1 115 ? 2.817 -9.919 -7.433 1.00 98.56 115 PRO A N 1
ATOM 932 C CA . PRO A 1 115 ? 4.040 -9.445 -8.086 1.00 98.56 115 PRO A CA 1
ATOM 933 C C . PRO A 1 115 ? 5.072 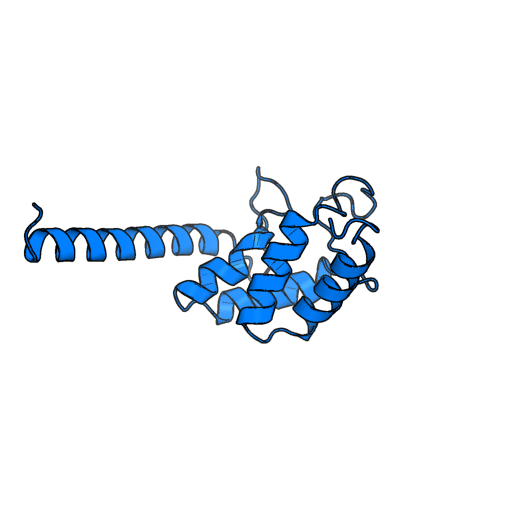-8.893 -7.094 1.00 98.56 115 PRO A C 1
ATOM 935 O O . PRO A 1 115 ? 6.233 -9.288 -7.143 1.00 98.56 115 PRO A O 1
ATOM 938 N N . ILE A 1 116 ? 4.642 -8.062 -6.135 1.00 98.31 116 ILE A N 1
ATOM 939 C CA . ILE A 1 116 ? 5.540 -7.499 -5.112 1.00 98.31 116 ILE A CA 1
ATOM 940 C C . ILE A 1 116 ? 6.160 -8.608 -4.257 1.00 98.31 116 ILE A C 1
ATOM 942 O O . ILE A 1 116 ? 7.357 -8.590 -3.984 1.00 98.31 116 ILE A O 1
ATOM 946 N N . TYR A 1 117 ? 5.366 -9.602 -3.855 1.00 98.19 117 TYR A N 1
ATOM 947 C CA . TYR A 1 117 ? 5.869 -10.764 -3.127 1.00 98.19 117 TYR A CA 1
ATOM 948 C C . TYR A 1 117 ? 6.926 -11.536 -3.928 1.00 98.19 117 TYR A C 1
ATOM 950 O O . TYR A 1 117 ? 7.958 -11.903 -3.369 1.00 98.19 117 TYR A O 1
ATOM 958 N N . GLN A 1 118 ? 6.703 -11.760 -5.228 1.00 98.12 118 GLN A N 1
ATOM 959 C CA . GLN A 1 118 ? 7.690 -12.427 -6.083 1.00 98.12 118 GLN A CA 1
ATOM 960 C C . GLN A 1 118 ? 8.986 -11.627 -6.168 1.00 98.12 118 GLN A C 1
ATOM 962 O O . GLN A 1 118 ? 10.051 -12.216 -6.008 1.00 98.12 118 GLN A O 1
ATOM 967 N N . PHE A 1 119 ? 8.906 -10.302 -6.322 1.00 97.62 119 PHE A N 1
ATOM 968 C CA . PHE A 1 119 ? 10.083 -9.438 -6.271 1.00 97.62 119 PHE A CA 1
ATOM 969 C C . PHE A 1 119 ? 10.835 -9.584 -4.942 1.00 97.62 119 PHE A C 1
ATOM 971 O O . PHE A 1 119 ? 12.025 -9.888 -4.957 1.00 97.62 119 PHE A O 1
ATOM 978 N N . ILE A 1 120 ? 10.148 -9.473 -3.796 1.00 96.62 120 ILE A N 1
ATOM 979 C CA . ILE A 1 120 ? 10.771 -9.612 -2.464 1.00 96.62 120 ILE A CA 1
ATOM 980 C C . ILE A 1 120 ? 11.530 -10.941 -2.343 1.00 96.62 120 ILE A C 1
ATOM 982 O O . ILE A 1 120 ? 12.648 -10.961 -1.834 1.00 96.62 120 ILE A O 1
ATOM 986 N N . LYS A 1 121 ? 10.969 -12.045 -2.854 1.00 95.94 121 LYS A N 1
ATOM 987 C CA . LYS A 1 121 ? 11.645 -13.352 -2.847 1.00 95.94 121 LYS A CA 1
ATOM 988 C C . LYS A 1 121 ? 12.952 -13.368 -3.633 1.00 95.94 121 LYS A C 1
ATOM 990 O O . LYS A 1 121 ? 13.857 -14.106 -3.268 1.00 95.94 121 LYS A O 1
ATOM 995 N N . THR A 1 122 ? 13.066 -12.588 -4.707 1.00 95.38 122 THR A N 1
ATOM 996 C CA . THR A 1 122 ? 14.323 -12.508 -5.471 1.00 95.38 122 THR A CA 1
ATOM 997 C C . THR A 1 122 ? 15.446 -11.829 -4.692 1.00 95.38 122 THR A C 1
ATOM 999 O O . THR A 1 122 ? 16.615 -11.997 -5.034 1.00 95.38 122 THR A O 1
ATOM 1002 N N . CYS A 1 123 ? 15.105 -11.080 -3.643 1.00 93.56 123 CYS A N 1
ATOM 1003 C CA . CYS A 1 123 ? 16.061 -10.362 -2.813 1.00 93.56 123 CYS A CA 1
ATOM 1004 C C . CYS A 1 123 ? 16.560 -11.180 -1.612 1.00 93.56 123 CYS A C 1
ATOM 1006 O O . CYS A 1 123 ? 17.461 -10.714 -0.913 1.00 93.56 123 CYS A O 1
ATOM 1008 N N . GLU A 1 124 ? 16.002 -12.374 -1.384 1.00 94.00 124 GLU A N 1
ATOM 1009 C CA . GLU A 1 124 ? 16.436 -13.285 -0.326 1.00 94.00 124 GLU A CA 1
ATOM 1010 C C . GLU A 1 124 ? 17.897 -13.700 -0.542 1.00 94.00 124 GLU A C 1
ATOM 1012 O O . GLU A 1 124 ? 18.302 -14.184 -1.606 1.00 94.00 124 GLU A O 1
ATOM 1017 N N . ARG A 1 125 ? 18.717 -13.513 0.487 1.00 92.75 125 ARG A N 1
ATOM 1018 C CA . ARG A 1 125 ? 20.115 -13.944 0.503 1.00 92.75 125 ARG A CA 1
ATOM 1019 C C . ARG A 1 125 ? 20.201 -15.426 0.873 1.00 92.75 125 ARG A C 1
ATOM 1021 O O . ARG A 1 125 ? 19.338 -15.926 1.586 1.00 92.75 125 ARG A O 1
ATOM 1028 N N . PRO A 1 126 ? 21.299 -16.133 0.537 1.00 95.00 126 PRO A N 1
ATOM 1029 C CA . PRO A 1 126 ? 21.474 -17.544 0.910 1.00 95.00 126 PRO A CA 1
ATOM 1030 C C . PRO A 1 126 ? 21.363 -17.843 2.415 1.00 95.00 126 PRO A C 1
ATOM 1032 O O . PRO A 1 126 ? 21.150 -18.986 2.803 1.00 95.00 126 PRO A O 1
ATOM 1035 N N . CYS A 1 127 ? 21.529 -16.829 3.268 1.00 94.50 127 CYS A N 1
ATOM 1036 C CA . CYS A 1 127 ? 21.348 -16.933 4.713 1.00 94.50 127 CYS A CA 1
ATOM 1037 C C . CYS A 1 127 ? 19.889 -16.767 5.189 1.00 94.50 127 CYS A C 1
ATOM 1039 O O . CYS A 1 127 ? 19.661 -16.814 6.396 1.00 94.50 127 CYS A O 1
ATOM 1041 N N . GLY A 1 128 ? 18.926 -16.570 4.282 1.00 87.81 128 GLY A N 1
ATOM 1042 C CA . GLY A 1 128 ? 17.505 -16.355 4.585 1.00 87.81 128 GLY A CA 1
ATOM 1043 C C . GLY A 1 128 ? 17.150 -14.932 5.033 1.00 87.81 128 GLY A C 1
ATOM 1044 O O . GLY A 1 128 ? 16.082 -14.725 5.606 1.00 87.81 128 GLY A O 1
ATOM 1045 N N . GLY A 1 129 ? 18.064 -13.973 4.843 1.00 81.31 129 GLY A N 1
ATOM 1046 C CA . GLY A 1 129 ? 17.852 -12.548 5.126 1.00 81.31 129 GLY A CA 1
ATOM 1047 C C . GLY A 1 129 ? 17.629 -11.710 3.880 1.00 81.31 129 GLY A C 1
ATOM 1048 O O . GLY A 1 129 ? 17.789 -12.251 2.765 1.00 81.31 129 GLY A O 1
#